Protein AF-A0A813DWS4-F1 (afdb_monomer_lite)

Sequence (133 aa):
MAGRRYNALWQQTMLRIKDPKVSVPFYEKNFNMKLVHEYHFPQWKFSLYFMERVRDGVTVPTPGTKESEAYLWNMTGTTLELTHNHGSEEDAFVYQQLLNLPWEDDLSFSILLKQLWGVVFCMTAYSTFQNML

pLDDT: mean 73.12, std 22.79, range [32.78, 96.12]

Organism: Polarella glacialis (NCBI:txid89957)

InterPro domains:
  IPR004360 Glyoxalase/fosfomycin resistance/dioxygenase domain [PF00903] (12-91)
  IPR029068 Glyoxalase/Bleomycin resistance protein/Dihydroxybiphenyl dioxygenase [G3DSA:3.10.180.10] (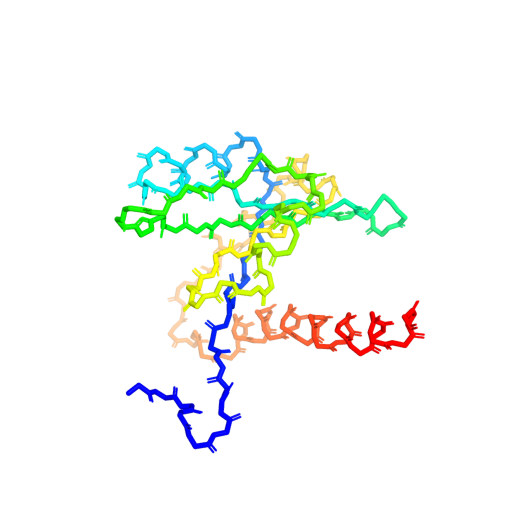3-104)
  IPR029068 Glyoxalase/Bleomycin resistance protein/Dihydroxybiphenyl dioxygenase [SSF54593] (12-95)

Secondary structure (DSSP, 8-state):
-TTTTTT----EEEEEES-HHHHHHHHHHHH-EEEEEEEEEGGGTEEEEEEEEPPTT--PPPTTSHHHHHHHHH-SS-EEEEEEETTTTT-SHHHHHHHTS---S-TTSHHHHHHHHHHHHHHHHHHHHTT--

Radius of gyration: 16.72 Å; chains: 1; bounding box: 39×42×40 Å

Foldseek 3Di:
DPDPVPVDAQAEDEDEDQDCVVVVVVCCPPVVKDFLEKDDDVVQQKIKTWIFNDDPPDDRDDYPDPSSVVCSVPDRGHTYIYMYRHPSNVPPPPVVVVVPDPPDVPPPPDVCVVVVVVVVVVVVVVVVVVVVD

Structure (mmCIF, N/CA/C/O backbone):
data_AF-A0A813DWS4-F1
#
_entry.id   AF-A0A813DWS4-F1
#
loop_
_atom_site.group_PDB
_atom_site.id
_atom_site.type_symbol
_atom_site.label_atom_id
_atom_site.label_alt_id
_atom_site.label_comp_id
_atom_site.label_asym_id
_atom_site.label_ent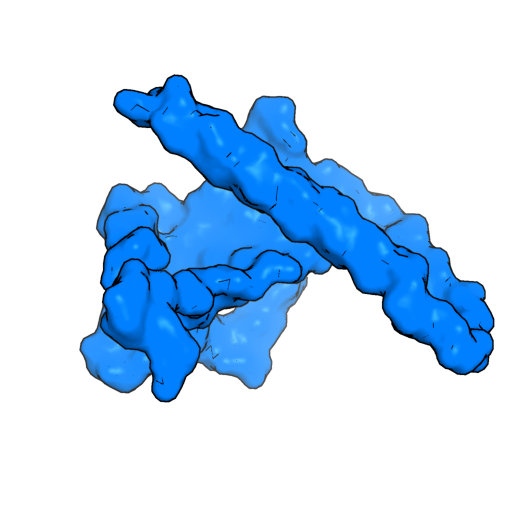ity_id
_atom_site.label_seq_id
_atom_site.pdbx_PDB_ins_code
_atom_site.Cartn_x
_atom_site.Cartn_y
_atom_site.Cartn_z
_atom_site.occupancy
_atom_site.B_iso_or_equiv
_atom_site.auth_seq_id
_atom_site.auth_comp_id
_atom_site.auth_asym_id
_atom_site.auth_atom_id
_atom_site.pdbx_PDB_model_num
ATOM 1 N N . MET A 1 1 ? -9.069 -15.904 14.457 1.00 42.34 1 MET A N 1
ATOM 2 C CA . MET A 1 1 ? -8.227 -14.905 13.765 1.00 42.34 1 MET A CA 1
ATOM 3 C C . MET A 1 1 ? -7.064 -14.581 14.682 1.00 42.34 1 MET A C 1
ATOM 5 O O . MET A 1 1 ? -7.317 -14.289 15.848 1.00 42.34 1 MET A O 1
ATOM 9 N N . ALA A 1 2 ? -5.825 -14.743 14.217 1.00 42.09 2 ALA A N 1
ATOM 10 C CA . ALA A 1 2 ? -4.636 -14.395 14.995 1.00 42.09 2 ALA A CA 1
ATOM 11 C C . ALA A 1 2 ? -4.731 -12.941 15.516 1.00 42.09 2 ALA A C 1
ATOM 13 O O . ALA A 1 2 ? -5.275 -12.090 14.821 1.00 42.09 2 ALA A O 1
ATOM 14 N N . GLY A 1 3 ? -4.265 -12.668 16.743 1.00 55.94 3 GLY A N 1
ATOM 15 C CA . GLY A 1 3 ? -4.021 -11.296 17.229 1.00 55.94 3 GLY A CA 1
ATOM 16 C C . GLY A 1 3 ? -5.034 -10.642 18.189 1.00 55.94 3 GLY A C 1
ATOM 17 O O . GLY A 1 3 ? -4.675 -9.662 18.837 1.00 55.94 3 GLY A O 1
ATOM 18 N N . ARG A 1 4 ? -6.252 -11.182 18.393 1.00 58.22 4 ARG A N 1
ATOM 19 C CA . ARG A 1 4 ? -7.313 -10.513 19.202 1.00 58.22 4 ARG A CA 1
ATOM 20 C C . ARG A 1 4 ? -6.940 -10.165 20.650 1.00 58.22 4 ARG A C 1
ATOM 22 O O . ARG A 1 4 ? -7.490 -9.218 21.194 1.00 58.22 4 ARG A O 1
ATOM 29 N N . ARG A 1 5 ? -6.027 -10.909 21.280 1.00 66.94 5 ARG A N 1
ATOM 30 C CA . ARG A 1 5 ? -5.599 -10.654 22.670 1.00 66.94 5 ARG A CA 1
ATOM 31 C C . ARG A 1 5 ? -4.746 -9.384 22.814 1.00 66.94 5 ARG A C 1
ATOM 33 O O . ARG A 1 5 ? -4.751 -8.790 23.882 1.00 66.94 5 ARG A O 1
ATOM 40 N N . TYR A 1 6 ? -4.042 -8.982 21.755 1.00 73.75 6 TYR A N 1
ATOM 41 C CA . TYR A 1 6 ? -3.099 -7.854 21.761 1.00 73.75 6 TYR A CA 1
ATOM 42 C C . TYR A 1 6 ? -3.456 -6.769 20.739 1.00 73.75 6 TYR A C 1
ATOM 44 O O . TYR A 1 6 ? -2.653 -5.879 20.490 1.00 73.75 6 TYR A O 1
ATOM 52 N N . ASN A 1 7 ? -4.635 -6.867 20.117 1.00 72.44 7 ASN A N 1
ATOM 53 C CA . ASN A 1 7 ? -5.054 -6.021 18.999 1.00 72.44 7 ASN A CA 1
ATOM 54 C C . ASN A 1 7 ? -4.020 -5.941 17.855 1.00 72.44 7 ASN A C 1
ATOM 56 O O . ASN A 1 7 ? -3.924 -4.938 17.155 1.00 72.44 7 ASN A O 1
ATOM 60 N N . ALA A 1 8 ? -3.228 -7.000 17.673 1.00 78.38 8 ALA A N 1
ATOM 61 C CA . ALA A 1 8 ? -2.257 -7.078 16.594 1.00 78.38 8 ALA A CA 1
ATOM 62 C C . ALA A 1 8 ? -2.980 -7.453 15.295 1.00 78.38 8 ALA A C 1
ATOM 64 O O . ALA A 1 8 ? -3.707 -8.451 15.257 1.00 78.38 8 ALA A O 1
ATOM 65 N N . LEU A 1 9 ? -2.770 -6.666 14.242 1.00 81.62 9 LEU A N 1
ATOM 66 C CA . LEU A 1 9 ? -3.351 -6.880 12.920 1.00 81.62 9 LEU A CA 1
ATOM 67 C C . LEU A 1 9 ? -2.242 -7.127 11.899 1.00 81.62 9 LEU A C 1
ATOM 69 O O . LEU A 1 9 ? -1.210 -6.459 11.909 1.00 81.62 9 LEU A O 1
ATOM 73 N N . TRP A 1 10 ? -2.464 -8.093 11.008 1.00 86.00 10 TRP A N 1
ATOM 74 C CA . TRP A 1 10 ? -1.607 -8.290 9.843 1.00 86.00 10 TRP A CA 1
ATOM 75 C C . TRP A 1 10 ? -1.978 -7.255 8.780 1.00 86.00 10 TRP A C 1
ATOM 77 O O . TRP A 1 10 ? -2.939 -7.441 8.031 1.00 86.00 10 TRP A O 1
ATOM 87 N N . GLN A 1 11 ? -1.257 -6.136 8.776 1.00 89.44 11 GLN A N 1
ATOM 88 C CA . GLN A 1 11 ? -1.649 -4.971 7.986 1.00 89.44 11 GLN A CA 1
ATOM 89 C C . GLN A 1 11 ? -1.156 -5.046 6.538 1.00 89.44 11 GLN A C 1
ATOM 91 O O . GLN A 1 11 ? -1.918 -4.690 5.649 1.00 89.44 11 GLN A O 1
ATOM 96 N N . GLN A 1 12 ? 0.039 -5.582 6.275 1.00 89.81 12 GLN A N 1
ATOM 97 C CA . GLN A 1 12 ? 0.618 -5.580 4.929 1.00 89.81 12 GLN A CA 1
ATOM 98 C C . GLN A 1 12 ? 1.448 -6.816 4.608 1.00 89.81 12 GLN A C 1
ATOM 100 O O . GLN A 1 12 ? 2.030 -7.456 5.482 1.00 89.81 12 GLN A O 1
ATOM 105 N N . THR A 1 13 ? 1.534 -7.116 3.314 1.00 93.50 13 THR A N 1
ATOM 106 C CA . THR A 1 13 ? 2.543 -8.005 2.728 1.00 93.50 13 THR A CA 1
ATOM 107 C C . THR A 1 13 ? 3.309 -7.226 1.672 1.00 93.50 13 THR A C 1
ATOM 109 O O . THR A 1 13 ? 2.685 -6.671 0.772 1.00 93.50 13 THR A O 1
ATOM 112 N N . MET A 1 14 ? 4.639 -7.198 1.761 1.00 93.88 14 MET A N 1
ATOM 113 C CA . MET A 1 14 ? 5.476 -6.421 0.847 1.00 93.88 14 MET A CA 1
ATOM 114 C C . MET A 1 14 ? 6.066 -7.288 -0.266 1.00 93.88 14 MET A C 1
ATOM 116 O O . MET A 1 14 ? 6.648 -8.342 -0.004 1.00 93.88 14 MET A O 1
ATOM 120 N N . LEU A 1 15 ? 5.939 -6.819 -1.508 1.00 92.25 15 LEU A N 1
ATOM 121 C CA . LEU A 1 15 ? 6.597 -7.368 -2.687 1.00 92.25 15 LEU A CA 1
ATOM 122 C C . LEU A 1 15 ? 7.379 -6.270 -3.404 1.00 92.25 15 LEU A C 1
ATOM 124 O O . LEU A 1 15 ? 6.864 -5.189 -3.679 1.00 92.25 15 LEU A O 1
ATOM 128 N N . ARG A 1 16 ? 8.620 -6.572 -3.788 1.00 91.56 16 ARG A N 1
ATOM 129 C CA . ARG A 1 16 ? 9.379 -5.688 -4.675 1.00 91.56 16 ARG A CA 1
ATOM 130 C C . ARG A 1 16 ? 8.938 -5.882 -6.113 1.00 91.56 16 ARG A C 1
ATOM 132 O O . ARG A 1 16 ? 8.859 -7.012 -6.594 1.00 91.56 16 ARG A O 1
ATOM 139 N N . ILE A 1 17 ? 8.703 -4.770 -6.792 1.00 89.25 17 ILE A N 1
ATOM 140 C CA . ILE A 1 17 ? 8.286 -4.730 -8.188 1.00 89.25 17 ILE A CA 1
ATOM 141 C C . ILE A 1 17 ? 9.300 -3.973 -9.034 1.00 89.25 17 ILE A C 1
ATOM 143 O O . ILE A 1 17 ? 9.990 -3.075 -8.551 1.00 89.25 17 ILE A O 1
ATOM 147 N N . LYS A 1 18 ? 9.364 -4.353 -10.311 1.00 87.25 18 LYS A N 1
ATOM 148 C CA . LYS A 1 18 ? 10.237 -3.714 -11.294 1.00 87.25 18 LYS A CA 1
ATOM 149 C C . LYS A 1 18 ? 9.664 -2.398 -11.794 1.00 87.25 18 LYS A C 1
ATOM 151 O O . LYS A 1 18 ? 10.346 -1.393 -11.751 1.00 87.25 18 LYS A O 1
ATOM 156 N N . ASP A 1 19 ? 8.421 -2.434 -12.266 1.00 89.31 19 ASP A N 1
ATOM 157 C CA . ASP A 1 19 ? 7.743 -1.283 -12.857 1.00 89.31 19 ASP A CA 1
ATOM 158 C C . ASP A 1 19 ? 6.328 -1.161 -12.260 1.00 89.31 19 ASP A C 1
ATOM 160 O O . ASP A 1 19 ? 5.511 -2.088 -12.409 1.00 89.31 19 ASP A O 1
ATOM 164 N N . PRO A 1 20 ? 6.009 -0.051 -11.570 1.00 92.44 20 PRO A N 1
ATOM 165 C CA . PRO A 1 20 ? 4.675 0.196 -11.035 1.00 92.44 20 PRO A CA 1
ATOM 166 C C . PRO A 1 20 ? 3.623 0.418 -12.124 1.00 92.44 20 PRO A C 1
ATOM 168 O O . PRO A 1 20 ? 2.477 0.020 -11.925 1.00 92.44 20 PRO A O 1
ATOM 171 N N . LYS A 1 21 ? 3.988 0.954 -13.294 1.00 92.06 21 LYS A N 1
ATOM 172 C CA . LYS A 1 21 ? 3.063 1.192 -14.416 1.00 92.06 21 LYS A CA 1
ATOM 173 C C . LYS A 1 21 ? 2.550 -0.106 -15.029 1.00 92.06 21 LYS A C 1
ATOM 175 O O . LYS A 1 21 ? 1.469 -0.120 -15.604 1.00 92.06 21 LYS A O 1
ATOM 180 N N . VAL A 1 22 ? 3.304 -1.196 -14.895 1.00 93.06 22 VAL A N 1
ATOM 181 C CA . VAL A 1 22 ? 2.866 -2.541 -15.298 1.00 93.06 22 VAL A CA 1
ATOM 182 C C . VAL A 1 22 ? 2.178 -3.254 -14.137 1.00 93.06 22 VAL A C 1
ATOM 184 O O . VAL A 1 22 ? 1.108 -3.840 -14.306 1.00 93.06 22 VAL A O 1
ATOM 187 N N . SER A 1 23 ? 2.780 -3.196 -12.947 1.00 93.56 23 SER A N 1
ATOM 188 C CA . SER A 1 23 ? 2.341 -3.996 -11.801 1.00 93.56 23 SER A CA 1
ATOM 189 C C . SER A 1 23 ? 1.009 -3.514 -11.228 1.00 93.56 23 SER A C 1
ATOM 191 O O . SER A 1 23 ? 0.132 -4.336 -10.975 1.00 93.56 23 SER A O 1
ATOM 193 N N . VAL A 1 24 ? 0.818 -2.201 -11.054 1.00 94.44 24 VAL A N 1
ATOM 194 C CA . VAL A 1 24 ? -0.417 -1.657 -10.469 1.00 94.44 24 VAL A CA 1
ATOM 195 C C . VAL A 1 24 ? -1.632 -2.006 -11.339 1.00 94.44 24 VAL A C 1
ATOM 197 O O . VAL A 1 24 ? -2.515 -2.699 -10.826 1.00 94.44 24 VAL A O 1
ATOM 200 N N . PRO A 1 25 ? -1.668 -1.703 -12.657 1.00 95.50 25 PRO A N 1
ATOM 201 C CA . PRO A 1 25 ? -2.810 -2.074 -13.497 1.00 95.50 25 PRO A CA 1
ATOM 202 C C . PRO A 1 25 ? -3.034 -3.585 -13.590 1.00 95.50 25 PRO A C 1
ATOM 204 O O . PRO A 1 25 ? -4.170 -4.035 -13.738 1.00 95.50 25 PRO A O 1
ATOM 207 N N . PHE A 1 26 ? -1.971 -4.392 -13.492 1.00 95.44 26 PHE A N 1
ATOM 208 C CA . PHE A 1 26 ? -2.097 -5.846 -13.439 1.00 95.44 26 PHE A CA 1
ATOM 209 C C . PHE A 1 26 ? -2.887 -6.300 -12.203 1.00 95.44 26 PHE A C 1
ATOM 211 O O . PHE A 1 26 ? -3.804 -7.116 -12.341 1.00 95.44 26 PHE A O 1
ATOM 218 N N . TYR A 1 27 ? -2.581 -5.763 -11.019 1.00 95.12 27 TYR A N 1
ATOM 219 C CA . TYR A 1 27 ? -3.316 -6.087 -9.795 1.00 95.12 27 TYR A CA 1
ATOM 220 C C . TYR A 1 27 ? -4.734 -5.508 -9.790 1.00 95.12 27 TYR A C 1
ATOM 222 O O . TYR A 1 27 ? -5.669 -6.192 -9.363 1.00 95.12 27 TYR A O 1
ATOM 230 N N . GLU A 1 28 ? -4.931 -4.303 -10.327 1.00 93.81 28 GLU A N 1
ATOM 231 C CA . GLU A 1 28 ? -6.271 -3.727 -10.471 1.00 93.81 28 GLU A CA 1
ATOM 232 C C . GLU A 1 28 ? -7.160 -4.576 -11.384 1.00 93.81 28 GLU A C 1
ATOM 234 O O . GLU A 1 28 ? -8.290 -4.902 -11.029 1.00 93.81 28 GLU A O 1
ATOM 239 N N . LYS A 1 29 ? -6.639 -4.993 -12.543 1.00 94.25 29 LYS A N 1
ATOM 240 C CA . LYS A 1 29 ? -7.411 -5.720 -13.555 1.00 94.25 29 LYS A CA 1
ATOM 241 C C . LYS A 1 29 ? -7.678 -7.178 -13.183 1.00 94.25 29 LYS A C 1
ATOM 243 O O . LYS A 1 29 ? -8.789 -7.656 -13.388 1.00 94.25 29 LYS A O 1
ATOM 248 N N . ASN A 1 30 ? -6.669 -7.902 -12.699 1.00 94.94 30 ASN A N 1
ATOM 249 C CA . ASN A 1 30 ? -6.769 -9.358 -12.527 1.00 94.94 30 ASN A CA 1
ATOM 250 C C . ASN A 1 30 ? -7.237 -9.770 -11.128 1.00 94.94 30 ASN A C 1
ATOM 252 O O . ASN A 1 30 ? -7.833 -10.831 -10.973 1.00 94.94 30 ASN A O 1
ATOM 256 N N . PHE A 1 31 ? -6.982 -8.937 -10.116 1.00 92.38 31 PHE A N 1
ATOM 257 C CA . PHE A 1 31 ? -7.312 -9.239 -8.719 1.00 92.38 31 PHE A CA 1
ATOM 258 C C . PHE A 1 31 ? -8.374 -8.300 -8.144 1.00 92.38 31 PHE A C 1
ATOM 260 O O . PHE A 1 31 ? -8.740 -8.438 -6.975 1.00 92.38 31 PHE A O 1
ATOM 267 N N . ASN A 1 32 ? -8.885 -7.368 -8.961 1.00 92.56 32 ASN A N 1
ATOM 268 C CA . ASN A 1 32 ? -9.872 -6.365 -8.565 1.00 92.56 32 ASN A CA 1
ATOM 269 C C . ASN A 1 32 ? -9.427 -5.576 -7.319 1.00 92.56 32 ASN A C 1
ATOM 271 O O . ASN A 1 32 ? -10.222 -5.283 -6.422 1.00 92.56 32 ASN A O 1
ATOM 275 N N . MET A 1 33 ? -8.125 -5.296 -7.238 1.00 94.38 33 MET A N 1
ATOM 276 C CA . MET A 1 33 ? -7.550 -4.457 -6.193 1.00 94.38 33 MET A CA 1
ATOM 277 C C . MET A 1 33 ? -7.674 -2.981 -6.567 1.00 94.38 33 MET A C 1
ATOM 279 O O . MET A 1 33 ? -7.861 -2.629 -7.731 1.00 94.38 33 MET A O 1
ATOM 283 N N . LYS A 1 34 ? -7.567 -2.108 -5.571 1.00 94.19 34 LYS A N 1
ATOM 284 C CA . LYS A 1 34 ? -7.492 -0.661 -5.753 1.00 94.19 34 LYS A CA 1
ATOM 285 C C . LYS A 1 34 ? -6.247 -0.125 -5.080 1.00 94.19 34 LYS A C 1
ATOM 287 O O . LYS A 1 34 ? -5.900 -0.568 -3.984 1.00 94.19 34 LYS A O 1
ATOM 292 N N . LEU A 1 35 ? -5.606 0.834 -5.741 1.00 95.38 35 LEU A N 1
ATOM 293 C CA . LEU A 1 35 ? -4.571 1.642 -5.121 1.00 95.38 35 LEU A CA 1
ATOM 294 C C . LEU A 1 35 ? -5.213 2.482 -4.013 1.00 95.38 35 LEU A C 1
ATOM 296 O O . LEU A 1 35 ? -6.135 3.253 -4.266 1.00 95.38 35 LEU A O 1
ATOM 300 N N . VAL A 1 36 ? -4.744 2.282 -2.788 1.00 94.88 36 VAL A N 1
ATOM 301 C CA . VAL A 1 36 ? -5.199 2.989 -1.592 1.00 94.88 36 VAL A CA 1
ATOM 302 C C . VAL A 1 36 ? -4.374 4.247 -1.395 1.00 94.88 36 VAL A C 1
ATOM 304 O O . VAL A 1 36 ? -4.925 5.335 -1.298 1.00 94.88 36 VAL A O 1
ATOM 307 N N . HIS A 1 37 ? -3.052 4.105 -1.347 1.00 95.94 37 HIS A N 1
ATOM 308 C CA . HIS A 1 37 ? -2.135 5.211 -1.115 1.00 95.94 37 HIS A CA 1
ATOM 309 C C . HIS A 1 37 ? -0.771 4.918 -1.737 1.00 95.94 37 HIS A C 1
ATOM 311 O O . HIS A 1 37 ? -0.429 3.759 -1.993 1.00 95.94 37 HIS A O 1
ATOM 317 N N . GLU A 1 38 ? 0.014 5.967 -1.944 1.00 95.38 38 GLU A N 1
ATOM 318 C CA . GLU A 1 38 ? 1.376 5.877 -2.446 1.00 95.38 38 GLU A CA 1
ATOM 319 C C . GLU A 1 38 ? 2.300 6.790 -1.644 1.00 95.38 38 GLU A C 1
ATOM 321 O O . GLU A 1 38 ? 1.933 7.910 -1.293 1.00 95.38 38 GLU A O 1
ATOM 326 N N . TYR A 1 39 ? 3.508 6.306 -1.364 1.00 93.69 39 TYR A N 1
ATOM 327 C CA . TYR A 1 39 ? 4.571 7.117 -0.784 1.00 93.69 39 TYR A CA 1
ATOM 328 C C . TYR A 1 39 ? 5.741 7.189 -1.750 1.00 93.69 39 TYR A C 1
ATOM 330 O O . TYR A 1 39 ? 6.230 6.169 -2.242 1.00 93.69 39 TYR A O 1
ATOM 338 N N . HIS A 1 40 ? 6.249 8.396 -1.964 1.00 92.94 40 HIS A N 1
ATOM 339 C CA . HIS A 1 40 ? 7.444 8.625 -2.758 1.00 92.94 40 HIS A CA 1
ATOM 340 C C . HIS A 1 40 ? 8.556 9.145 -1.860 1.00 92.94 40 HIS A C 1
ATOM 342 O O . HIS A 1 40 ? 8.397 10.154 -1.174 1.00 92.94 40 HIS A O 1
ATOM 348 N N . PHE A 1 41 ? 9.713 8.489 -1.918 1.00 90.19 41 PHE A N 1
ATOM 349 C CA . PHE A 1 41 ? 10.909 8.891 -1.189 1.00 90.19 41 PHE A CA 1
ATOM 350 C C . PHE A 1 41 ? 12.030 9.230 -2.182 1.00 90.19 41 PHE A C 1
ATOM 352 O O . PHE A 1 41 ? 12.938 8.420 -2.382 1.00 90.19 41 PHE A O 1
ATOM 359 N N . PRO A 1 42 ? 12.010 10.425 -2.813 1.00 87.44 42 PRO A N 1
ATOM 360 C CA . PRO A 1 42 ? 12.989 10.798 -3.838 1.00 87.44 42 PRO A CA 1
ATOM 361 C C . PRO A 1 42 ? 14.437 10.751 -3.344 1.00 87.44 42 PRO A C 1
ATOM 363 O O . PRO A 1 42 ? 15.330 10.344 -4.081 1.00 87.44 42 PRO A O 1
ATOM 366 N N . GLN A 1 43 ? 14.664 11.113 -2.077 1.00 82.38 43 GLN A N 1
ATOM 367 C CA . GLN A 1 43 ? 15.992 11.096 -1.448 1.00 82.38 43 GLN A CA 1
ATOM 368 C C . GLN A 1 43 ? 16.595 9.686 -1.405 1.00 82.38 43 GLN A C 1
ATOM 370 O O . GLN A 1 43 ? 17.801 9.516 -1.561 1.00 82.38 43 GLN A O 1
ATOM 375 N N . TRP A 1 44 ? 15.740 8.676 -1.243 1.00 80.62 44 TRP A N 1
ATOM 376 C CA . TRP A 1 44 ? 16.123 7.273 -1.110 1.00 80.62 44 TRP A CA 1
ATOM 377 C C . TRP A 1 44 ? 15.861 6.456 -2.379 1.00 80.62 44 TRP A C 1
ATOM 379 O O . TRP A 1 44 ? 16.119 5.256 -2.394 1.00 80.62 44 TRP A O 1
ATOM 389 N N . LYS A 1 45 ? 15.374 7.102 -3.449 1.00 88.44 45 LYS A N 1
ATOM 390 C CA . LYS A 1 45 ? 15.101 6.494 -4.760 1.00 88.44 45 LYS A CA 1
ATOM 391 C C . LYS A 1 45 ? 14.179 5.271 -4.697 1.00 88.44 45 LYS A C 1
ATOM 393 O O . LYS A 1 45 ? 14.394 4.293 -5.410 1.00 88.44 45 LYS A O 1
ATOM 398 N N . PHE A 1 46 ? 13.144 5.313 -3.860 1.00 85.88 46 PHE A N 1
ATOM 399 C CA . PHE A 1 46 ? 12.109 4.281 -3.868 1.00 85.88 46 PHE A CA 1
ATOM 400 C C . PHE A 1 46 ? 10.703 4.862 -3.718 1.00 85.88 46 PHE A C 1
ATOM 402 O O . PHE A 1 46 ? 10.495 6.018 -3.332 1.00 85.88 46 PHE A O 1
ATOM 409 N N . SER A 1 47 ? 9.708 4.065 -4.085 1.00 92.25 47 SER A N 1
ATOM 410 C CA . SER A 1 47 ? 8.292 4.380 -3.917 1.00 92.25 47 SER A CA 1
ATOM 411 C C . SER A 1 47 ? 7.517 3.154 -3.472 1.00 92.25 47 SER A C 1
ATOM 413 O O . SER A 1 47 ? 7.875 2.031 -3.823 1.00 92.25 47 SER A O 1
ATOM 415 N N . LEU A 1 48 ? 6.472 3.386 -2.691 1.00 94.44 48 LEU A N 1
ATOM 416 C CA . LEU A 1 48 ? 5.598 2.365 -2.134 1.00 94.44 48 LEU A CA 1
ATOM 417 C C . LEU A 1 48 ? 4.195 2.576 -2.685 1.00 94.44 48 LEU A C 1
ATOM 419 O O . LEU A 1 48 ? 3.711 3.705 -2.681 1.00 94.44 48 LEU A O 1
ATOM 423 N N . TYR A 1 49 ? 3.545 1.501 -3.113 1.00 96.12 49 TYR A N 1
ATO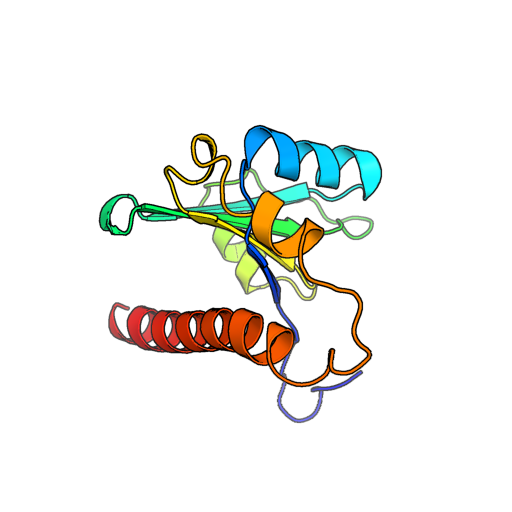M 424 C CA . TYR A 1 49 ? 2.166 1.517 -3.593 1.00 96.12 49 TYR A CA 1
ATOM 425 C C . TYR A 1 49 ? 1.350 0.512 -2.787 1.00 96.12 49 TYR A C 1
ATOM 427 O O . TYR A 1 49 ? 1.650 -0.680 -2.796 1.00 96.12 49 TYR A O 1
ATOM 435 N N . PHE A 1 50 ? 0.322 0.982 -2.089 1.00 95.94 50 PHE A N 1
ATOM 436 C CA . PHE A 1 50 ? -0.510 0.150 -1.224 1.00 95.94 50 PHE A CA 1
ATOM 437 C C . PHE A 1 50 ? -1.781 -0.249 -1.947 1.00 95.94 50 PHE A C 1
ATOM 439 O O . PHE A 1 50 ? -2.610 0.599 -2.261 1.00 95.94 50 PHE A O 1
ATOM 446 N N . MET A 1 51 ? -1.952 -1.544 -2.182 1.00 94.81 51 MET A N 1
ATOM 447 C CA . MET A 1 51 ? -3.101 -2.101 -2.885 1.00 94.81 51 MET A CA 1
ATOM 448 C C . MET A 1 51 ? -3.996 -2.854 -1.900 1.00 94.81 51 MET A C 1
ATOM 450 O O . MET A 1 51 ? -3.513 -3.706 -1.160 1.00 94.81 51 MET A O 1
ATOM 454 N N . GLU A 1 52 ? -5.301 -2.599 -1.901 1.00 93.56 52 GLU A N 1
ATOM 455 C CA . GLU A 1 52 ? -6.280 -3.370 -1.116 1.00 93.56 52 GLU A CA 1
ATOM 456 C C . GLU A 1 52 ? -7.329 -3.964 -2.059 1.00 93.56 52 GLU A C 1
ATOM 458 O O . GLU A 1 52 ? -7.748 -3.339 -3.037 1.00 93.56 52 GLU A O 1
ATOM 463 N N . ARG A 1 53 ? -7.810 -5.172 -1.756 1.00 91.56 53 ARG A N 1
ATOM 464 C CA . ARG A 1 53 ? -9.081 -5.636 -2.313 1.00 91.56 53 ARG A CA 1
ATOM 465 C C . ARG A 1 53 ? -10.212 -4.965 -1.537 1.00 91.56 53 ARG A C 1
ATOM 467 O O . ARG A 1 53 ? -10.464 -5.316 -0.386 1.00 91.56 53 ARG A O 1
ATOM 474 N N . VAL A 1 54 ? -10.895 -4.027 -2.185 1.00 86.50 54 VAL A N 1
ATOM 475 C CA . VAL A 1 54 ? -11.970 -3.248 -1.560 1.00 86.50 54 VAL A CA 1
ATOM 476 C C . VAL A 1 54 ? -13.079 -4.174 -1.069 1.00 86.50 54 VAL A C 1
ATOM 478 O O . VAL A 1 54 ? -13.531 -5.065 -1.789 1.00 86.50 54 VAL A O 1
ATOM 481 N N . ARG A 1 55 ? -13.486 -3.968 0.183 1.00 84.00 55 ARG A N 1
ATOM 482 C CA . ARG A 1 55 ? -14.595 -4.687 0.815 1.00 84.00 55 ARG A CA 1
ATOM 483 C C . ARG A 1 55 ? -15.926 -4.078 0.389 1.00 84.00 55 ARG A C 1
ATOM 485 O O . ARG A 1 55 ? -16.010 -2.879 0.127 1.00 84.00 55 ARG A O 1
ATOM 492 N N . ASP A 1 56 ? -16.968 -4.899 0.355 1.00 82.19 56 ASP A N 1
ATOM 493 C CA . ASP A 1 56 ? -18.295 -4.457 -0.070 1.00 82.19 56 ASP A CA 1
ATOM 494 C C . ASP A 1 56 ? -18.789 -3.281 0.789 1.00 82.19 56 ASP A C 1
ATOM 496 O O . ASP A 1 56 ? -18.715 -3.310 2.018 1.00 82.19 56 ASP A O 1
ATOM 500 N N . GLY A 1 57 ? -19.273 -2.225 0.128 1.00 80.12 57 GLY A N 1
ATOM 501 C CA . GLY A 1 57 ? -19.774 -1.013 0.786 1.00 80.12 57 GLY A CA 1
ATOM 502 C C . GLY A 1 57 ? -18.701 -0.023 1.257 1.00 80.12 57 GLY A C 1
ATOM 503 O O . GLY A 1 57 ? -19.053 1.009 1.825 1.00 80.12 57 GLY A O 1
ATOM 504 N N . VAL A 1 58 ? -17.413 -0.290 1.014 1.00 84.94 58 VAL A N 1
ATOM 505 C CA . VAL A 1 58 ? -16.317 0.635 1.340 1.00 84.94 58 VAL A CA 1
ATOM 506 C C . VAL A 1 58 ? -15.911 1.429 0.101 1.00 84.94 58 VAL A C 1
ATOM 508 O O . VAL A 1 58 ? -15.737 0.874 -0.980 1.00 84.94 58 VAL A O 1
ATOM 511 N N . THR A 1 59 ? -15.744 2.743 0.258 1.00 86.06 59 THR A N 1
ATOM 512 C CA . THR A 1 59 ? -15.183 3.613 -0.784 1.00 86.06 59 THR A CA 1
ATOM 513 C C . THR A 1 59 ? -13.754 3.972 -0.409 1.00 86.06 59 THR A C 1
ATOM 515 O O . THR A 1 59 ? -13.517 4.496 0.678 1.00 86.06 59 THR A O 1
ATOM 518 N N . VAL A 1 60 ? -12.809 3.682 -1.302 1.00 88.81 60 VAL A N 1
ATOM 519 C CA . VAL A 1 60 ? -11.399 4.041 -1.113 1.00 88.81 60 VAL A CA 1
ATOM 520 C C . VAL A 1 60 ? -11.208 5.515 -1.498 1.00 88.81 60 VAL A C 1
ATOM 522 O O . VAL A 1 60 ? -11.678 5.909 -2.570 1.00 88.81 60 VAL A O 1
ATOM 525 N N . PRO A 1 61 ? -10.562 6.340 -0.653 1.00 91.69 61 PRO A N 1
ATOM 526 C CA . PRO A 1 61 ? -10.250 7.727 -0.992 1.00 91.69 61 PRO A CA 1
ATOM 527 C C . PRO A 1 61 ? -9.279 7.836 -2.174 1.00 91.69 61 PRO A C 1
ATOM 529 O O . PRO A 1 61 ? -8.595 6.880 -2.529 1.00 91.69 61 PRO A O 1
ATOM 532 N N . THR A 1 62 ? -9.175 9.026 -2.763 1.00 92.81 62 THR A N 1
ATOM 533 C CA . THR A 1 62 ? -8.190 9.294 -3.819 1.00 92.81 62 THR A CA 1
ATOM 534 C C . THR A 1 62 ? -6.760 9.103 -3.285 1.00 92.81 62 THR A C 1
ATOM 536 O O . THR A 1 62 ? -6.437 9.714 -2.261 1.00 92.81 62 THR A O 1
ATOM 539 N N . PRO A 1 63 ? -5.894 8.318 -3.956 1.00 92.38 63 PRO A N 1
ATOM 540 C CA . PRO A 1 63 ? -4.502 8.119 -3.544 1.00 92.38 63 PRO A CA 1
ATOM 541 C C . PRO A 1 63 ? -3.709 9.429 -3.438 1.00 92.38 63 PRO A C 1
ATOM 543 O O . PRO A 1 63 ? -4.017 10.409 -4.116 1.00 92.38 63 PRO A O 1
ATOM 546 N N . GLY A 1 64 ? -2.690 9.452 -2.574 1.00 91.38 64 GLY A N 1
ATOM 547 C CA . GLY A 1 64 ? -1.819 10.619 -2.363 1.00 91.38 64 GLY A CA 1
ATOM 548 C C . GLY A 1 64 ? -2.430 11.746 -1.515 1.00 91.38 64 GLY A C 1
ATOM 549 O O . GLY A 1 64 ? -1.817 12.797 -1.344 1.00 91.38 64 GLY A O 1
ATOM 550 N N . THR A 1 65 ? -3.627 11.544 -0.961 1.00 93.50 65 THR A N 1
ATOM 551 C CA . THR A 1 65 ? -4.309 12.500 -0.070 1.00 93.50 65 THR A CA 1
ATOM 552 C C . THR A 1 65 ? -4.111 12.147 1.407 1.00 93.50 65 THR A C 1
ATOM 554 O O . THR A 1 65 ? -3.860 10.986 1.746 1.00 93.50 65 THR A O 1
ATOM 557 N N . LYS A 1 66 ? -4.291 13.114 2.317 1.00 91.75 66 LYS A N 1
ATOM 558 C CA . LYS A 1 66 ? -4.250 12.850 3.770 1.00 91.75 66 LYS A CA 1
ATOM 559 C C . LYS A 1 66 ? -5.345 11.872 4.198 1.00 91.75 66 LYS A C 1
ATOM 561 O O . LYS A 1 66 ? -5.155 11.072 5.107 1.00 91.75 66 LYS A O 1
ATOM 566 N N . GLU A 1 67 ? -6.483 11.915 3.518 1.00 91.62 67 GLU A N 1
ATOM 567 C CA . GLU A 1 67 ? -7.617 11.025 3.733 1.00 91.62 67 GLU A CA 1
ATOM 568 C C . GLU A 1 67 ? -7.259 9.581 3.366 1.00 91.62 67 GLU A C 1
ATOM 570 O O . GLU A 1 67 ? -7.587 8.658 4.110 1.00 91.62 67 GLU A O 1
ATOM 575 N N . SER A 1 68 ? -6.549 9.376 2.253 1.00 93.38 68 SER A N 1
ATOM 576 C CA . SER A 1 68 ? -6.072 8.044 1.863 1.00 93.38 68 SER A CA 1
ATOM 577 C C . SER A 1 68 ? -5.005 7.478 2.805 1.00 93.38 68 SER A C 1
ATOM 579 O O . SER A 1 68 ? -5.031 6.286 3.100 1.00 93.38 68 SER A O 1
ATOM 581 N N . GLU A 1 69 ? -4.122 8.324 3.340 1.00 91.69 69 GLU A N 1
ATOM 582 C CA . GLU A 1 69 ? -3.159 7.932 4.375 1.00 91.69 69 GLU A CA 1
ATOM 583 C C . GLU A 1 69 ? -3.873 7.522 5.671 1.00 91.69 69 GLU A C 1
ATOM 585 O O . GLU A 1 69 ? -3.635 6.440 6.210 1.00 91.69 69 GLU A O 1
ATOM 590 N N . ALA A 1 70 ? -4.814 8.342 6.144 1.00 89.69 70 ALA A N 1
ATOM 591 C CA . ALA A 1 70 ? -5.627 8.012 7.309 1.00 89.69 70 ALA A CA 1
ATOM 592 C C . ALA A 1 70 ? -6.419 6.711 7.104 1.00 89.69 70 ALA A C 1
ATOM 594 O O . ALA A 1 70 ? -6.516 5.899 8.025 1.00 89.69 70 ALA A O 1
ATOM 595 N N . TYR A 1 71 ? -6.953 6.478 5.904 1.00 90.69 71 TYR A N 1
ATOM 596 C CA . TYR A 1 71 ? -7.626 5.227 5.569 1.00 90.69 71 TYR A CA 1
ATOM 597 C C . TYR A 1 71 ? -6.661 4.029 5.623 1.00 90.69 71 TYR A C 1
ATOM 599 O O . TYR A 1 71 ? -6.986 3.029 6.262 1.00 90.69 71 TYR A O 1
ATOM 607 N N . LEU A 1 72 ? -5.464 4.135 5.031 1.00 90.12 72 LEU A N 1
ATOM 608 C CA . LEU A 1 72 ? -4.455 3.065 5.000 1.00 90.12 72 LEU A CA 1
ATOM 609 C C . LEU A 1 72 ? -4.063 2.568 6.402 1.00 90.12 72 LEU A C 1
ATOM 611 O O . LEU A 1 72 ? -3.877 1.366 6.606 1.00 90.12 72 LEU A O 1
ATOM 615 N N . TRP A 1 73 ? -3.937 3.482 7.366 1.00 88.44 73 TRP A N 1
ATOM 616 C CA . TRP A 1 73 ? -3.498 3.146 8.725 1.00 88.44 73 TRP A CA 1
ATOM 617 C C . TRP A 1 73 ? -4.630 2.727 9.667 1.00 88.44 73 TRP A C 1
ATOM 619 O O . TRP A 1 73 ? -4.369 2.069 10.671 1.00 88.44 73 TRP A O 1
ATOM 629 N N . ASN A 1 74 ? -5.882 3.070 9.348 1.00 87.56 74 ASN A N 1
ATOM 630 C CA . ASN A 1 74 ? -7.048 2.728 10.173 1.00 87.56 74 ASN A CA 1
ATOM 631 C C . ASN A 1 74 ? -7.907 1.596 9.592 1.00 87.56 74 ASN A C 1
ATOM 633 O O . ASN A 1 74 ? -8.839 1.124 10.251 1.00 87.56 74 ASN A O 1
ATOM 637 N N . MET A 1 75 ? -7.633 1.147 8.366 1.00 86.19 75 MET A N 1
ATOM 638 C CA . MET A 1 75 ? -8.352 0.020 7.787 1.00 86.19 75 MET A CA 1
ATOM 639 C C . MET A 1 75 ? -8.080 -1.275 8.569 1.00 86.19 75 MET A C 1
ATOM 641 O O . MET A 1 75 ? -6.989 -1.539 9.063 1.00 86.19 75 MET A O 1
ATOM 645 N N . THR A 1 76 ? -9.091 -2.136 8.628 1.00 84.31 76 THR A N 1
ATOM 646 C CA . THR A 1 76 ? -8.989 -3.489 9.200 1.00 84.31 76 THR A CA 1
ATOM 647 C C . THR A 1 76 ? -8.612 -4.556 8.166 1.00 84.31 76 THR A C 1
ATOM 649 O O . THR A 1 76 ? -8.608 -5.745 8.484 1.00 84.31 76 THR A O 1
ATOM 652 N N . GLY A 1 77 ? -8.352 -4.139 6.924 1.00 84.75 77 GLY A N 1
ATOM 653 C CA . GLY A 1 77 ? -7.921 -4.998 5.826 1.00 84.75 77 GLY A CA 1
ATOM 654 C C . GLY A 1 77 ? -6.416 -5.264 5.834 1.00 84.75 77 GLY A C 1
ATOM 655 O O . GLY A 1 77 ? -5.674 -4.734 6.659 1.00 84.75 77 GLY A O 1
ATOM 656 N N . THR A 1 78 ? -5.979 -6.086 4.881 1.00 90.19 78 THR A N 1
ATOM 657 C CA . THR A 1 78 ? -4.560 -6.317 4.594 1.00 90.19 78 THR A CA 1
ATOM 658 C C . THR A 1 78 ? -4.238 -5.741 3.224 1.00 90.19 78 THR A C 1
ATOM 660 O O . THR A 1 78 ? -4.910 -6.072 2.244 1.00 90.19 78 THR A O 1
ATOM 663 N N . THR A 1 79 ? -3.198 -4.920 3.145 1.00 92.81 79 THR A N 1
ATOM 664 C CA . THR A 1 79 ? -2.675 -4.384 1.892 1.00 92.81 79 THR A CA 1
ATOM 665 C C . THR A 1 79 ? -1.572 -5.255 1.314 1.00 92.81 79 THR A C 1
ATOM 667 O O . THR A 1 79 ? -0.804 -5.924 2.010 1.00 92.81 79 THR A O 1
ATOM 670 N N . LEU A 1 80 ? -1.481 -5.222 -0.007 1.00 94.88 80 LEU A N 1
ATOM 671 C CA . LEU A 1 80 ? -0.294 -5.603 -0.740 1.00 94.88 80 LEU A CA 1
ATOM 672 C C . LEU A 1 80 ? 0.536 -4.336 -0.968 1.00 94.88 80 LEU A C 1
ATOM 674 O O . LEU A 1 80 ? 0.118 -3.439 -1.698 1.00 94.88 80 LEU A O 1
ATOM 678 N N . GLU A 1 81 ? 1.686 -4.255 -0.312 1.00 95.69 81 GLU A N 1
ATOM 679 C CA . GLU A 1 81 ? 2.652 -3.173 -0.473 1.00 95.69 81 GLU A CA 1
ATOM 680 C C . GLU A 1 81 ? 3.590 -3.522 -1.631 1.00 95.69 81 GLU A C 1
ATOM 682 O O . GLU A 1 81 ? 4.334 -4.501 -1.579 1.00 95.69 81 GLU A O 1
ATOM 687 N N . LEU A 1 82 ? 3.556 -2.727 -2.696 1.00 94.75 82 LEU A N 1
ATOM 688 C CA . LEU A 1 82 ? 4.468 -2.860 -3.821 1.00 94.75 82 LEU A CA 1
ATOM 689 C C . LEU A 1 82 ? 5.589 -1.833 -3.685 1.00 94.75 82 LEU A C 1
ATOM 691 O O . LEU A 1 82 ? 5.359 -0.630 -3.798 1.00 94.75 82 LEU A O 1
ATOM 695 N N . THR A 1 83 ? 6.812 -2.305 -3.471 1.00 93.31 83 THR A N 1
ATOM 696 C CA . THR A 1 83 ? 7.996 -1.448 -3.366 1.00 93.31 83 THR A CA 1
ATOM 697 C C . THR A 1 83 ? 8.711 -1.383 -4.709 1.00 93.31 83 THR A C 1
ATOM 699 O O . THR A 1 83 ? 9.221 -2.391 -5.201 1.00 93.31 83 THR A O 1
ATOM 702 N N . HIS A 1 84 ? 8.792 -0.190 -5.288 1.00 91.31 84 HIS A N 1
ATOM 703 C CA . HIS A 1 84 ? 9.566 0.087 -6.491 1.00 91.31 84 HIS A CA 1
ATOM 704 C C . HIS A 1 84 ? 10.855 0.832 -6.131 1.00 91.31 84 HIS A C 1
ATOM 706 O O . HIS A 1 84 ? 10.805 1.957 -5.634 1.00 91.31 84 HIS A O 1
ATOM 712 N N . ASN A 1 85 ? 12.003 0.228 -6.434 1.00 89.19 85 ASN A N 1
ATOM 713 C CA . ASN A 1 85 ? 13.295 0.911 -6.388 1.00 89.19 85 ASN A CA 1
ATOM 714 C C . ASN A 1 85 ? 13.561 1.561 -7.747 1.00 89.19 85 ASN A C 1
ATOM 716 O O . ASN A 1 85 ? 13.618 0.868 -8.767 1.00 89.19 85 ASN A O 1
ATOM 720 N N . HIS A 1 86 ? 13.729 2.880 -7.763 1.00 85.38 86 HIS A N 1
ATOM 721 C CA . HIS A 1 86 ? 13.878 3.650 -8.996 1.00 85.38 86 HIS A CA 1
ATOM 722 C C . HIS A 1 86 ? 15.127 3.209 -9.764 1.00 85.38 86 HIS A C 1
ATOM 724 O O . HIS A 1 86 ? 16.177 2.961 -9.172 1.00 85.38 86 HIS A O 1
ATOM 730 N N . GLY A 1 87 ? 15.009 3.125 -11.090 1.00 80.38 87 GLY A N 1
ATOM 731 C CA . GLY A 1 87 ? 16.075 2.656 -11.982 1.00 80.38 87 GLY A CA 1
ATOM 732 C C . GLY A 1 87 ? 16.103 1.139 -12.191 1.00 80.38 87 GLY A C 1
ATOM 733 O O . GLY A 1 87 ? 16.770 0.673 -13.107 1.00 80.38 87 GLY A O 1
ATOM 734 N N . SER A 1 88 ? 15.334 0.360 -11.419 1.00 73.88 88 SER A N 1
ATOM 735 C CA . SER A 1 88 ? 15.231 -1.091 -11.645 1.00 73.88 88 SER A CA 1
ATOM 736 C C . SER A 1 88 ? 14.493 -1.456 -12.940 1.00 73.88 88 SER A C 1
ATOM 738 O O . SER A 1 88 ? 14.685 -2.552 -13.459 1.00 73.88 88 SER A O 1
ATOM 740 N N . GLU A 1 89 ? 13.698 -0.538 -13.497 1.00 70.44 89 GLU A N 1
ATOM 741 C CA . GLU A 1 89 ? 12.979 -0.684 -14.771 1.00 70.44 89 GLU A CA 1
ATOM 742 C C . GLU A 1 89 ? 13.928 -0.948 -15.953 1.00 70.44 89 GLU A C 1
ATOM 744 O O . GLU A 1 89 ? 13.657 -1.809 -16.797 1.00 70.44 89 GLU A O 1
ATOM 749 N N . GLU A 1 90 ? 15.077 -0.274 -15.961 1.00 66.94 90 GLU A N 1
ATOM 750 C CA . GLU A 1 90 ? 16.084 -0.344 -17.027 1.00 66.94 90 GLU A CA 1
ATOM 751 C C . GLU A 1 90 ? 17.032 -1.539 -16.862 1.00 66.94 90 GLU A C 1
ATOM 753 O O . GLU A 1 90 ? 17.697 -1.960 -17.809 1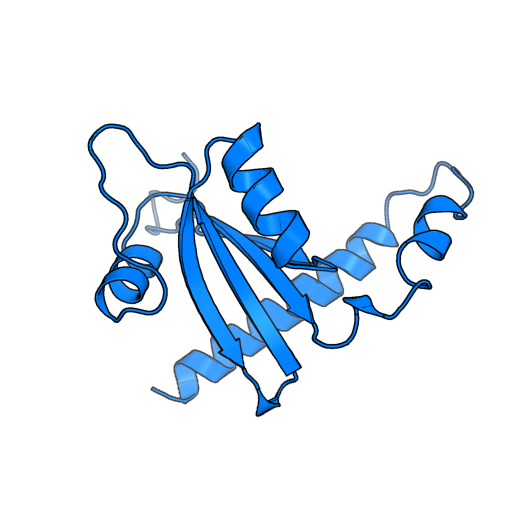.00 66.94 90 GLU A O 1
ATOM 758 N N . ASP A 1 91 ? 17.049 -2.144 -15.675 1.00 61.81 91 ASP A N 1
ATOM 759 C CA . ASP A 1 91 ? 17.952 -3.235 -15.351 1.00 61.81 91 ASP A CA 1
ATOM 760 C C . ASP A 1 91 ? 17.362 -4.573 -15.835 1.00 61.81 91 ASP A C 1
ATOM 762 O O . ASP A 1 91 ? 16.401 -5.124 -15.283 1.00 61.81 91 ASP A O 1
ATOM 766 N N . ALA A 1 92 ? 17.908 -5.116 -16.926 1.00 58.16 92 ALA A N 1
ATOM 767 C CA . ALA A 1 92 ? 17.520 -6.430 -17.454 1.00 58.16 92 ALA A CA 1
ATOM 768 C C . ALA A 1 92 ? 17.941 -7.590 -16.524 1.00 58.16 92 ALA A C 1
ATOM 770 O O . ALA A 1 92 ? 17.478 -8.721 -16.673 1.00 58.16 92 ALA A O 1
ATOM 771 N N . PHE A 1 93 ? 18.811 -7.315 -15.548 1.00 51.50 93 PHE A N 1
ATOM 772 C CA . PHE A 1 93 ? 19.617 -8.325 -14.869 1.00 51.50 93 PHE A CA 1
ATOM 773 C C . PHE A 1 93 ? 18.890 -9.087 -13.744 1.00 51.50 93 PHE A C 1
ATOM 775 O O . PHE A 1 93 ? 19.210 -10.245 -13.475 1.00 51.50 93 PHE A O 1
ATOM 782 N N . VAL A 1 94 ? 17.879 -8.490 -13.097 1.00 52.41 94 VAL A N 1
ATOM 783 C CA . VAL A 1 94 ? 17.321 -9.029 -11.835 1.00 52.41 94 VAL A CA 1
ATOM 784 C C . VAL A 1 94 ? 16.500 -10.316 -12.026 1.00 52.41 94 VAL A C 1
ATOM 786 O O . VAL A 1 94 ? 16.566 -11.214 -11.187 1.00 52.41 94 VAL A O 1
ATOM 789 N N . TYR A 1 95 ? 15.762 -10.458 -13.132 1.00 47.94 95 TYR A N 1
ATOM 790 C CA . TYR A 1 95 ? 14.917 -11.644 -13.373 1.00 47.94 95 TYR A CA 1
ATOM 791 C C . TYR A 1 95 ? 15.629 -12.759 -14.134 1.00 47.94 95 TYR A C 1
ATOM 793 O O . TYR A 1 95 ? 15.344 -13.933 -13.897 1.00 47.94 95 TYR A O 1
ATOM 801 N N . GLN A 1 96 ? 16.588 -12.411 -14.997 1.00 46.16 96 GLN A N 1
ATOM 802 C CA . GLN A 1 96 ? 17.369 -13.400 -15.739 1.00 46.16 96 GLN A CA 1
ATOM 803 C C . GLN A 1 96 ? 18.147 -14.310 -14.779 1.00 46.16 96 GLN A C 1
ATOM 805 O O . GLN A 1 96 ? 18.289 -15.500 -15.035 1.00 46.16 96 GLN A O 1
ATOM 810 N N . GLN A 1 97 ? 18.601 -13.775 -13.640 1.00 50.00 97 GLN A N 1
ATOM 811 C CA . GLN A 1 97 ? 19.331 -14.556 -12.649 1.00 50.00 97 GLN A CA 1
ATOM 812 C C . GLN A 1 97 ? 18.433 -15.549 -11.902 1.00 50.00 97 GLN A C 1
ATOM 814 O O . GLN A 1 97 ? 18.871 -16.669 -11.699 1.00 50.00 97 GLN A O 1
ATOM 819 N N . LEU A 1 98 ? 17.191 -15.188 -11.544 1.00 51.28 98 LEU A N 1
ATOM 820 C CA . LEU A 1 98 ? 16.249 -16.085 -10.850 1.00 51.28 98 LEU A CA 1
ATOM 821 C C . LEU A 1 98 ? 15.708 -17.201 -11.752 1.00 51.28 98 LEU A C 1
ATOM 823 O O . LEU A 1 98 ? 15.496 -18.310 -11.277 1.00 51.28 98 LEU A O 1
ATOM 827 N N . LEU A 1 99 ? 15.507 -16.918 -13.042 1.00 53.25 99 LEU A N 1
ATOM 828 C CA . LEU A 1 99 ? 15.056 -17.909 -14.027 1.00 53.25 99 LEU A CA 1
ATOM 829 C C . LEU A 1 99 ? 16.172 -18.873 -14.463 1.00 53.25 99 LEU A C 1
ATOM 831 O O . LEU A 1 99 ? 15.875 -19.972 -14.919 1.00 53.25 99 LEU A O 1
ATOM 835 N N . ASN A 1 100 ? 17.437 -18.466 -14.315 1.00 45.25 100 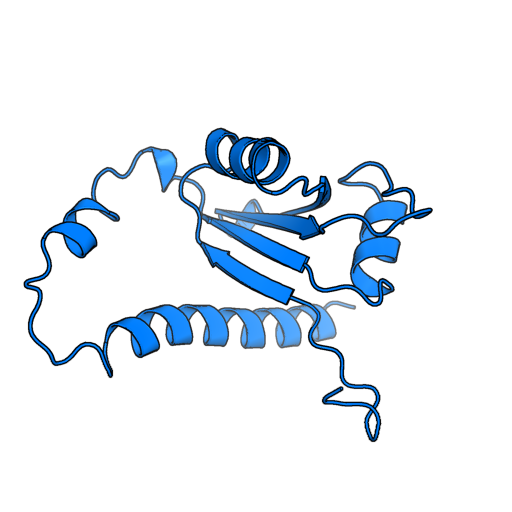ASN A N 1
ATOM 836 C CA . ASN A 1 100 ? 18.616 -19.275 -14.638 1.00 45.25 100 ASN A CA 1
ATOM 837 C C . ASN A 1 100 ? 19.212 -19.993 -13.415 1.00 45.25 100 ASN A C 1
ATOM 839 O O . ASN A 1 100 ? 20.282 -20.593 -13.531 1.00 45.25 100 ASN A O 1
ATOM 843 N N . LEU A 1 101 ? 18.571 -19.921 -12.242 1.00 49.97 101 LEU A N 1
ATOM 844 C CA . LEU A 1 101 ? 18.973 -20.760 -11.118 1.00 49.97 101 LEU A CA 1
ATOM 845 C C . LEU A 1 101 ? 18.578 -22.211 -11.429 1.00 49.97 101 LEU A C 1
ATOM 847 O O . LEU A 1 101 ? 17.428 -22.447 -11.809 1.00 49.97 101 LEU A O 1
ATOM 851 N N . PRO A 1 102 ? 19.498 -23.182 -11.293 1.00 47.47 102 PRO A N 1
ATOM 852 C CA . PRO A 1 102 ? 19.133 -24.584 -11.396 1.00 47.47 102 PRO A CA 1
ATOM 853 C C . PRO A 1 102 ? 18.066 -24.901 -10.344 1.00 47.47 102 PRO A C 1
ATOM 855 O O . PRO A 1 102 ? 18.161 -24.473 -9.192 1.00 47.47 102 PRO A O 1
ATOM 858 N N . TRP A 1 103 ? 17.036 -25.634 -10.765 1.00 48.28 103 TRP A N 1
ATOM 859 C CA . TRP A 1 103 ? 16.004 -26.192 -9.894 1.00 48.28 103 TRP A CA 1
ATOM 860 C C . TRP A 1 103 ? 16.605 -27.347 -9.084 1.00 48.28 103 TRP A C 1
ATOM 862 O O . TRP A 1 103 ? 16.272 -28.504 -9.307 1.00 48.28 103 TRP A O 1
ATOM 872 N N . GLU A 1 104 ? 17.560 -27.050 -8.210 1.00 48.84 104 GLU A N 1
ATOM 873 C CA . GLU A 1 104 ? 18.055 -28.007 -7.224 1.00 48.84 104 GLU A CA 1
ATOM 874 C C . GLU A 1 104 ? 17.244 -27.853 -5.938 1.00 48.84 104 GLU A C 1
ATOM 876 O O . GLU A 1 104 ? 16.949 -26.739 -5.497 1.00 48.84 104 GLU A O 1
ATOM 881 N N . ASP A 1 105 ? 16.861 -28.997 -5.369 1.00 47.19 105 ASP A N 1
ATOM 882 C CA . ASP A 1 105 ? 15.889 -29.204 -4.286 1.00 47.19 105 ASP A CA 1
ATOM 883 C C . ASP A 1 105 ? 16.201 -28.489 -2.946 1.00 47.19 105 ASP A C 1
ATOM 885 O O . ASP A 1 105 ? 15.464 -28.631 -1.971 1.00 47.19 105 ASP A O 1
ATOM 889 N N . ASP A 1 106 ? 17.229 -27.640 -2.889 1.00 47.47 106 ASP A N 1
ATOM 890 C CA . ASP A 1 106 ? 17.655 -26.872 -1.713 1.00 47.47 106 ASP A CA 1
ATOM 891 C C . ASP A 1 106 ? 17.082 -25.440 -1.691 1.00 47.47 106 ASP A C 1
ATOM 893 O O . ASP A 1 106 ? 17.735 -24.445 -1.357 1.00 47.47 106 ASP A O 1
ATOM 897 N N . LEU A 1 107 ? 15.791 -25.325 -2.003 1.00 48.72 107 LEU A N 1
ATOM 898 C CA . LEU A 1 107 ? 15.020 -24.074 -2.022 1.00 48.72 107 LEU A CA 1
ATOM 899 C C . LEU A 1 107 ? 14.733 -23.461 -0.632 1.00 48.72 107 LEU A C 1
ATOM 901 O O . LEU A 1 107 ? 13.994 -22.482 -0.528 1.00 48.72 107 LEU A O 1
ATOM 905 N N . SER A 1 108 ? 15.299 -23.990 0.455 1.00 49.62 108 SER A N 1
ATOM 906 C CA . SER A 1 108 ? 14.849 -23.658 1.815 1.00 49.62 108 SER A CA 1
ATOM 907 C C . SER A 1 108 ? 15.571 -22.486 2.495 1.00 49.62 108 SER A C 1
ATOM 909 O O . SER A 1 108 ? 14.994 -21.889 3.403 1.00 49.62 108 SER A O 1
ATOM 911 N N . PHE A 1 109 ? 16.770 -22.077 2.058 1.00 42.97 109 PHE A N 1
ATOM 912 C CA . PHE A 1 109 ? 17.548 -21.074 2.814 1.00 42.97 109 PHE A CA 1
ATOM 913 C C . PHE A 1 109 ? 17.868 -19.769 2.071 1.00 42.97 109 PHE A C 1
ATOM 915 O O . PHE A 1 109 ? 17.838 -18.702 2.684 1.00 42.97 109 PHE A O 1
ATOM 922 N N . SER A 1 110 ? 18.126 -19.783 0.760 1.00 44.62 110 SER A N 1
ATOM 923 C CA . SER A 1 110 ? 18.677 -18.600 0.069 1.00 44.62 110 SER A CA 1
ATOM 924 C C . SER A 1 110 ? 17.623 -17.582 -0.400 1.00 44.62 110 SER A C 1
ATOM 926 O O . SER A 1 110 ? 17.846 -16.373 -0.293 1.00 44.62 110 SER A O 1
ATOM 928 N N . ILE A 1 111 ? 16.454 -18.039 -0.865 1.00 45.75 111 ILE A N 1
ATOM 929 C CA . ILE A 1 111 ? 15.332 -17.162 -1.257 1.00 45.75 111 ILE A CA 1
ATOM 930 C C . ILE A 1 111 ? 14.709 -16.517 -0.023 1.00 45.75 111 ILE A C 1
ATOM 932 O O . ILE A 1 111 ? 14.471 -15.308 -0.010 1.00 45.75 111 ILE A O 1
ATOM 936 N N . LEU A 1 112 ? 14.549 -17.308 1.040 1.00 44.09 112 LEU A N 1
ATOM 937 C CA . LEU A 1 112 ? 14.103 -16.832 2.342 1.00 44.09 112 LEU A CA 1
ATOM 938 C C . LEU A 1 112 ? 15.063 -15.774 2.881 1.00 44.09 112 LEU A C 1
ATOM 940 O O . LEU A 1 112 ? 14.598 -14.724 3.293 1.00 44.09 112 LEU A O 1
ATOM 944 N N . LEU A 1 113 ? 16.384 -15.956 2.773 1.00 43.47 113 LEU A N 1
ATOM 945 C CA . LEU A 1 113 ? 17.348 -14.912 3.132 1.00 43.47 113 LEU A CA 1
ATOM 946 C C . LEU A 1 113 ? 17.187 -13.650 2.272 1.00 43.47 113 LEU A C 1
ATOM 948 O O . LEU A 1 113 ? 17.110 -12.562 2.830 1.00 43.47 113 LEU A O 1
ATOM 952 N N . LYS A 1 114 ? 17.053 -13.737 0.943 1.00 40.75 114 LYS A N 1
ATOM 953 C CA . LYS A 1 114 ? 16.883 -12.536 0.094 1.00 40.75 114 LYS A CA 1
ATOM 954 C C . LYS A 1 114 ? 15.554 -11.797 0.325 1.00 40.75 114 LYS A C 1
ATOM 956 O O . LYS A 1 114 ? 15.532 -10.569 0.240 1.00 40.75 114 LYS A O 1
ATOM 961 N N . GLN A 1 115 ? 14.476 -12.505 0.665 1.00 39.84 115 GLN A N 1
ATOM 962 C CA . GLN A 1 115 ? 13.214 -11.902 1.116 1.00 39.84 115 GLN A CA 1
ATOM 963 C C . GLN A 1 115 ? 13.324 -11.353 2.547 1.00 39.84 115 GLN A C 1
ATOM 965 O O . GLN A 1 115 ? 12.869 -10.240 2.803 1.00 39.84 115 GLN A O 1
ATOM 970 N N . LEU A 1 116 ? 14.008 -12.051 3.457 1.00 38.50 116 LEU A N 1
ATOM 971 C CA . LEU A 1 116 ? 14.253 -11.613 4.835 1.00 38.50 116 LEU A CA 1
ATOM 972 C C . LEU A 1 116 ? 15.140 -10.365 4.895 1.00 38.50 116 LEU A C 1
ATOM 974 O O . LEU A 1 116 ? 14.850 -9.477 5.683 1.00 38.50 116 LEU A O 1
ATOM 978 N N . TRP A 1 117 ? 16.134 -10.207 4.017 1.00 35.22 117 TRP A N 1
ATOM 979 C CA . TRP A 1 117 ? 16.881 -8.948 3.876 1.00 35.22 117 TRP A CA 1
ATOM 980 C C . TRP A 1 117 ? 15.988 -7.780 3.410 1.00 35.22 117 TRP A C 1
ATOM 982 O O . TRP A 1 117 ? 16.308 -6.621 3.667 1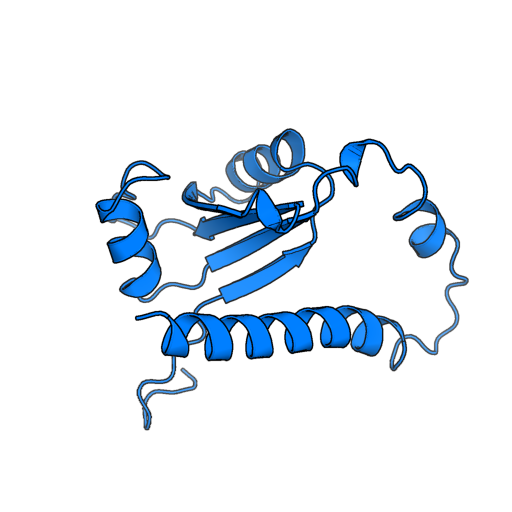.00 35.22 117 TRP A O 1
ATOM 992 N N . GLY A 1 118 ? 14.849 -8.052 2.761 1.00 38.34 118 GLY A N 1
ATOM 993 C CA . GLY A 1 118 ? 13.825 -7.042 2.476 1.00 38.34 118 GLY A CA 1
ATOM 994 C C . GLY A 1 118 ? 12.887 -6.744 3.642 1.00 38.34 118 GLY A C 1
ATOM 995 O O . GLY A 1 118 ? 12.551 -5.583 3.859 1.00 38.34 118 GLY A O 1
ATOM 996 N N . VAL A 1 119 ? 12.534 -7.756 4.432 1.00 38.47 119 VAL A N 1
ATOM 997 C CA . VAL A 1 119 ? 11.717 -7.596 5.647 1.00 38.47 119 VAL A CA 1
ATOM 998 C C . VAL A 1 119 ? 12.505 -6.904 6.770 1.00 38.47 119 VAL A C 1
ATOM 1000 O O . VAL A 1 119 ? 11.953 -6.073 7.488 1.00 38.47 119 VAL A O 1
ATOM 1003 N N . VAL A 1 120 ? 13.811 -7.164 6.888 1.00 34.59 120 VAL A N 1
ATOM 1004 C CA . VAL A 1 120 ? 14.690 -6.510 7.872 1.00 34.59 120 VAL A CA 1
ATOM 1005 C C . VAL A 1 120 ? 14.784 -5.004 7.611 1.00 34.59 120 VAL A C 1
ATOM 1007 O O . VAL A 1 120 ? 14.709 -4.236 8.563 1.00 34.59 120 VAL A O 1
ATOM 1010 N N . PHE A 1 121 ? 14.837 -4.558 6.349 1.00 34.47 121 PHE A N 1
ATOM 1011 C CA . PHE A 1 121 ? 14.832 -3.123 6.024 1.00 34.47 121 PHE A CA 1
ATOM 1012 C C . PHE A 1 121 ? 13.497 -2.439 6.376 1.00 34.47 121 PHE A C 1
ATOM 1014 O O . PHE A 1 121 ? 13.485 -1.297 6.833 1.00 34.47 121 PHE A O 1
ATOM 1021 N N . CYS A 1 122 ? 12.376 -3.154 6.235 1.00 37.91 122 CYS A N 1
ATOM 1022 C CA . CYS A 1 122 ? 11.050 -2.656 6.611 1.00 37.91 122 CYS A CA 1
ATOM 1023 C C . CYS A 1 122 ? 10.935 -2.387 8.125 1.00 37.91 122 CYS A C 1
ATOM 1025 O O . CYS A 1 122 ? 10.300 -1.415 8.534 1.00 37.91 122 CYS A O 1
ATOM 1027 N N . MET A 1 123 ? 11.583 -3.200 8.968 1.00 32.78 123 MET A N 1
ATOM 1028 C CA . MET A 1 123 ? 11.569 -2.998 10.423 1.00 32.78 123 MET A CA 1
ATOM 1029 C C . MET A 1 123 ? 12.439 -1.813 10.865 1.00 32.78 123 MET A C 1
ATOM 1031 O O . MET A 1 123 ? 12.055 -1.082 11.779 1.00 32.78 123 MET A O 1
ATOM 1035 N N . THR A 1 124 ? 13.567 -1.558 10.194 1.00 34.56 124 THR A N 1
ATOM 1036 C CA . THR A 1 124 ? 14.401 -0.373 10.465 1.00 34.56 124 THR A CA 1
ATOM 1037 C C . THR A 1 124 ? 13.744 0.921 9.976 1.00 34.56 124 THR A C 1
ATOM 1039 O O . THR A 1 124 ? 13.850 1.958 10.635 1.00 34.56 124 THR A O 1
ATOM 1042 N N . ALA A 1 125 ? 13.014 0.878 8.855 1.00 37.28 125 ALA A N 1
ATOM 1043 C CA . ALA A 1 125 ? 12.258 2.031 8.363 1.00 37.28 125 ALA A CA 1
ATOM 1044 C C . ALA A 1 125 ? 11.131 2.429 9.334 1.00 37.28 125 ALA A C 1
ATOM 1046 O O . ALA A 1 125 ? 10.972 3.613 9.624 1.00 37.28 125 ALA A O 1
ATOM 1047 N N . TYR A 1 126 ? 10.425 1.452 9.921 1.00 35.75 126 TYR A N 1
ATOM 1048 C CA . TYR A 1 126 ? 9.392 1.705 10.933 1.00 35.75 126 TYR A CA 1
ATOM 1049 C C . TYR A 1 126 ? 9.955 2.368 12.203 1.00 35.75 126 TYR A C 1
ATOM 1051 O O . TYR A 1 126 ? 9.389 3.349 12.688 1.00 35.75 126 TYR A O 1
ATOM 1059 N N . SER A 1 127 ? 11.103 1.904 12.718 1.00 33.06 127 SER A N 1
ATOM 1060 C CA . SER A 1 127 ? 11.719 2.527 13.902 1.00 33.06 127 SER A CA 1
ATOM 1061 C C . SER A 1 127 ? 12.261 3.932 13.625 1.00 33.06 127 SER A C 1
ATOM 1063 O O . SER A 1 127 ? 12.324 4.756 14.531 1.00 33.06 127 SER A O 1
ATOM 1065 N N . THR A 1 128 ? 12.660 4.224 12.386 1.00 36.22 128 THR A N 1
ATOM 1066 C CA . THR A 1 128 ? 13.136 5.563 12.006 1.00 36.22 128 THR A CA 1
ATOM 1067 C C . THR A 1 128 ? 11.963 6.528 11.795 1.00 36.22 128 THR A C 1
ATOM 1069 O O . THR A 1 128 ? 12.061 7.692 12.165 1.00 36.22 128 THR A O 1
ATOM 1072 N N . PHE A 1 129 ? 10.824 6.044 11.288 1.00 36.22 129 PHE A N 1
ATOM 1073 C CA . PHE A 1 129 ? 9.610 6.843 11.087 1.00 36.22 129 PHE A CA 1
ATOM 1074 C C . PHE A 1 129 ? 8.928 7.235 12.411 1.00 36.22 129 PHE A C 1
ATOM 1076 O O . PHE A 1 129 ? 8.484 8.368 12.554 1.00 36.22 129 PHE A O 1
ATOM 1083 N N . GLN A 1 130 ? 8.931 6.349 13.416 1.00 39.28 130 GLN A N 1
ATOM 1084 C CA . GLN A 1 130 ? 8.449 6.649 14.777 1.00 39.28 130 GLN A CA 1
ATOM 1085 C C . GLN A 1 130 ? 9.305 7.692 15.523 1.00 39.28 130 GLN A C 1
ATOM 1087 O O . GLN A 1 130 ? 8.808 8.322 16.444 1.00 39.28 130 GLN A O 1
ATOM 1092 N N . ASN A 1 131 ? 10.572 7.881 15.136 1.00 33.41 131 ASN A N 1
ATOM 1093 C CA . ASN A 1 131 ? 11.485 8.853 15.754 1.00 33.41 131 ASN A CA 1
ATOM 1094 C C . ASN A 1 131 ? 11.522 10.217 15.030 1.00 33.41 131 ASN A C 1
ATOM 1096 O O . ASN A 1 131 ? 12.269 11.102 15.444 1.00 33.41 131 ASN A O 1
ATOM 1100 N N . MET A 1 132 ? 10.774 10.381 13.933 1.00 36.31 132 MET A N 1
ATOM 1101 C CA . MET A 1 132 ? 10.658 11.643 13.180 1.00 36.31 132 MET A CA 1
ATOM 1102 C C . MET A 1 132 ? 9.294 12.338 13.354 1.00 36.31 132 MET A C 1
ATOM 1104 O O . MET A 1 132 ? 9.090 13.404 12.771 1.00 36.31 132 MET A O 1
ATOM 1108 N N . LEU A 1 133 ? 8.387 11.753 14.143 1.00 37.97 133 LEU A N 1
ATOM 1109 C CA . LEU A 1 133 ? 7.142 12.361 14.630 1.00 37.97 133 LEU A CA 1
ATOM 1110 C C . LEU A 1 133 ? 7.291 12.703 16.115 1.00 37.97 133 LEU A C 1
ATOM 1112 O O . LEU A 1 133 ? 6.710 13.731 16.528 1.00 37.97 133 LEU A O 1
#